Protein AF-A0A9Q4MVD1-F1 (afdb_monomer)

Secondary structure (DSSP, 8-state):
---SS---EEEEE-TTS-EEEEESHHHHHHHHHHHHHHHHT-SS--GGGHHHHHHHHHHHHHTTTS-HHHHHHHHHHTT-

Radius of gyration: 17.55 Å; Cα contacts (8 Å, |Δi|>4): 31; chains: 1; bounding box: 47×29×47 Å

Sequence (80 aa):
VDHGKHFYGETYVTDDGEIIVVSTNGIENAWSLFKRRLKGTYIRVSKKHLQKYVDEFVFRFNTRNFTDSQRFDLLLRNIA

Foldseek 3Di:
DDPDDDAAWDWDQDPVRDIDTDGCVVVVVLVVVLVVCCVPVDPDDDPVCPVVSVVVSVLCVVCVVPDPVVSVVVVVVVVD

pLDDT: mean 87.33, std 12.51, range [40.38, 96.81]

Structure (mmCIF, N/CA/C/O backbone):
data_AF-A0A9Q4MVD1-F1
#
_entry.id   AF-A0A9Q4MVD1-F1
#
loop_
_atom_site.group_PDB
_atom_site.id
_atom_site.type_symbol
_atom_site.label_atom_id
_atom_site.label_alt_id
_atom_site.label_comp_id
_atom_site.label_asym_id
_atom_site.label_entity_id
_atom_site.label_seq_id
_atom_site.pdbx_PDB_ins_code
_atom_site.Cartn_x
_atom_site.Cartn_y
_atom_site.Cartn_z
_atom_site.occupancy
_atom_site.B_iso_or_equiv
_atom_site.auth_seq_id
_atom_site.auth_comp_id
_atom_site.auth_asym_id
_atom_site.auth_atom_id
_atom_site.pdbx_PDB_model_num
ATOM 1 N N . VAL A 1 1 ? 26.143 -5.879 7.341 1.00 52.12 1 VAL A N 1
ATOM 2 C CA . VAL A 1 1 ? 25.227 -6.152 6.212 1.00 52.12 1 VAL A CA 1
ATOM 3 C C . VAL A 1 1 ? 25.194 -4.915 5.346 1.00 52.12 1 VAL A C 1
ATOM 5 O O . VAL A 1 1 ? 24.700 -3.882 5.786 1.00 52.12 1 VAL A O 1
ATOM 8 N N . ASP A 1 2 ? 25.865 -4.987 4.202 1.00 40.38 2 ASP A N 1
ATOM 9 C CA . AS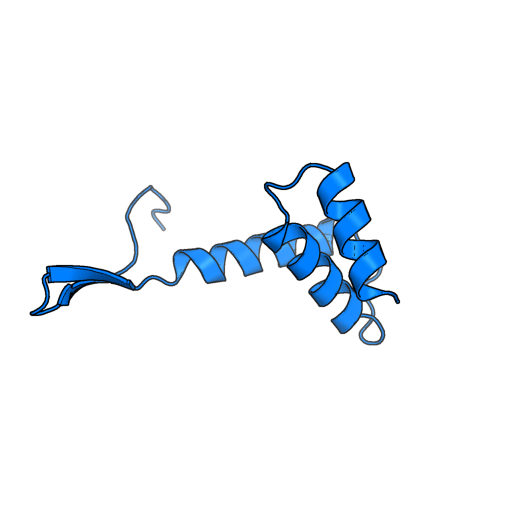P A 1 2 ? 25.835 -3.930 3.198 1.00 40.38 2 ASP A CA 1
ATOM 10 C C . ASP A 1 2 ? 24.420 -3.881 2.605 1.00 40.38 2 ASP A C 1
ATOM 12 O O . ASP A 1 2 ? 23.905 -4.903 2.162 1.00 40.38 2 ASP A O 1
ATOM 16 N N . HIS A 1 3 ? 23.758 -2.729 2.707 1.00 53.44 3 HIS A N 1
ATOM 17 C CA . HIS A 1 3 ? 22.416 -2.492 2.159 1.00 53.44 3 HIS A CA 1
ATOM 18 C C . HIS A 1 3 ? 22.484 -1.543 0.947 1.00 53.44 3 HIS A C 1
ATOM 20 O O . HIS A 1 3 ? 21.482 -0.939 0.556 1.00 53.44 3 HIS A O 1
ATOM 26 N N . GLY A 1 4 ? 23.681 -1.332 0.390 1.00 52.59 4 GLY A N 1
ATOM 27 C CA . GLY A 1 4 ? 23.918 -0.423 -0.717 1.00 52.59 4 GLY A CA 1
ATOM 28 C C . GLY A 1 4 ? 23.560 -1.043 -2.063 1.00 52.59 4 GLY A C 1
ATOM 29 O O . GLY A 1 4 ? 24.214 -1.975 -2.495 1.00 52.59 4 GLY A O 1
ATOM 30 N N . LYS A 1 5 ? 22.558 -0.467 -2.742 1.00 55.84 5 LYS A N 1
ATOM 31 C CA . LYS A 1 5 ? 22.439 -0.280 -4.211 1.00 55.84 5 LYS A CA 1
ATOM 32 C C . LYS A 1 5 ? 22.645 -1.460 -5.184 1.00 55.84 5 LYS A C 1
ATOM 34 O O . LYS A 1 5 ? 22.519 -1.231 -6.385 1.00 55.84 5 LYS A O 1
ATOM 39 N N . HIS A 1 6 ? 22.915 -2.679 -4.743 1.00 60.31 6 HIS A N 1
ATOM 40 C CA . HIS A 1 6 ? 23.087 -3.823 -5.630 1.00 60.31 6 HIS A CA 1
ATOM 41 C C . HIS A 1 6 ? 21.735 -4.495 -5.887 1.00 60.31 6 HIS A C 1
ATOM 43 O O . HIS A 1 6 ? 20.953 -4.739 -4.970 1.00 60.31 6 HIS A O 1
ATOM 49 N N . PHE A 1 7 ? 21.427 -4.732 -7.162 1.00 66.81 7 PHE A N 1
ATOM 50 C CA . PHE A 1 7 ? 20.248 -5.485 -7.567 1.00 66.81 7 PHE A CA 1
ATOM 51 C C . PHE A 1 7 ? 20.404 -6.937 -7.092 1.00 66.81 7 PHE A C 1
ATOM 53 O O . PHE A 1 7 ? 21.262 -7.661 -7.585 1.00 66.81 7 PHE A O 1
ATOM 60 N N . TYR A 1 8 ? 19.591 -7.345 -6.115 1.00 68.25 8 TYR A N 1
ATOM 61 C CA . TYR A 1 8 ? 19.489 -8.737 -5.676 1.00 68.25 8 TYR A CA 1
ATOM 62 C C . TYR A 1 8 ? 18.465 -9.468 -6.549 1.00 68.25 8 TYR A C 1
ATOM 64 O O . TYR A 1 8 ? 17.261 -9.436 -6.279 1.00 68.25 8 TYR A O 1
ATOM 72 N N . GLY A 1 9 ? 18.937 -10.066 -7.636 1.00 76.12 9 GLY A N 1
ATOM 73 C CA . GLY A 1 9 ? 18.110 -10.818 -8.568 1.00 76.12 9 GLY A CA 1
ATOM 74 C C . GLY A 1 9 ? 18.903 -11.325 -9.765 1.00 76.12 9 GLY A C 1
ATOM 75 O O . GLY A 1 9 ? 20.075 -10.997 -9.922 1.00 76.12 9 GLY A O 1
ATOM 76 N N . GLU A 1 10 ? 18.233 -12.094 -10.615 1.00 82.94 10 GLU A N 1
ATOM 77 C CA . GLU A 1 10 ? 18.789 -12.650 -11.850 1.00 82.94 10 GLU A CA 1
ATOM 78 C C . GLU A 1 10 ? 18.055 -12.053 -13.051 1.00 82.94 10 GLU A C 1
ATOM 80 O O . GLU A 1 10 ? 16.831 -11.879 -13.017 1.00 82.94 10 GLU A O 1
ATOM 85 N N . THR A 1 11 ? 18.800 -11.742 -14.110 1.00 87.12 11 THR A N 1
ATOM 86 C CA . THR A 1 11 ? 18.236 -11.271 -15.379 1.00 87.12 11 THR A CA 1
ATOM 87 C C . THR A 1 11 ? 18.463 -12.332 -16.441 1.00 87.12 11 THR A C 1
ATOM 89 O O . THR A 1 11 ? 19.603 -12.694 -16.722 1.00 87.12 11 THR A O 1
ATOM 92 N N . TYR A 1 12 ? 17.381 -12.798 -17.049 1.00 85.94 12 TYR A N 1
ATOM 93 C CA . TYR A 1 12 ? 17.396 -13.772 -18.131 1.00 85.94 12 TYR A CA 1
ATOM 94 C C . TYR A 1 12 ? 17.059 -13.076 -19.445 1.00 85.94 12 TYR A C 1
ATOM 96 O O . TYR A 1 12 ? 16.235 -12.161 -19.470 1.00 85.94 12 TYR A O 1
ATOM 104 N N . VAL A 1 13 ? 17.682 -13.525 -20.530 1.00 89.31 13 VAL A N 1
ATOM 105 C CA . VAL A 1 13 ? 17.288 -13.164 -21.894 1.00 89.31 13 VAL A CA 1
ATOM 106 C C . VAL A 1 13 ? 16.688 -14.417 -22.515 1.00 89.31 13 VAL A C 1
ATOM 108 O O . VAL A 1 13 ? 17.344 -15.458 -22.521 1.00 89.31 13 VAL A O 1
ATOM 111 N N . THR A 1 14 ? 15.432 -14.347 -22.949 1.00 87.50 14 THR A N 1
ATOM 112 C CA . THR A 1 14 ? 14.769 -15.463 -23.636 1.00 87.50 14 THR A CA 1
ATOM 113 C C . THR A 1 14 ? 15.284 -15.590 -25.066 1.00 87.50 14 THR A C 1
ATOM 115 O O . THR A 1 14 ? 15.843 -14.642 -25.620 1.00 87.50 14 THR A O 1
ATOM 118 N N . ASP A 1 15 ? 15.070 -16.751 -25.684 1.00 88.06 15 ASP A N 1
ATOM 119 C CA . ASP A 1 15 ? 15.444 -16.987 -27.086 1.00 88.06 15 ASP A CA 1
ATOM 120 C C . ASP A 1 15 ? 14.745 -16.003 -28.052 1.00 88.06 15 ASP A C 1
ATOM 122 O O . ASP A 1 15 ? 15.289 -15.670 -29.103 1.00 88.06 15 ASP A O 1
ATOM 126 N N . ASP A 1 16 ? 13.586 -15.466 -27.649 1.00 90.19 16 ASP A N 1
ATOM 127 C CA . ASP A 1 16 ? 12.816 -14.439 -28.365 1.00 90.19 16 ASP A CA 1
ATOM 128 C C . ASP A 1 16 ? 13.331 -12.999 -28.125 1.00 90.19 16 ASP A C 1
ATOM 130 O O . ASP A 1 16 ? 12.794 -12.034 -28.672 1.00 90.19 16 ASP A O 1
ATOM 134 N N . GLY A 1 17 ? 14.379 -12.830 -27.310 1.00 88.94 17 GLY A N 1
ATOM 135 C CA . GLY A 1 17 ? 14.987 -11.538 -26.982 1.00 88.94 17 GLY A CA 1
ATOM 136 C C . GLY A 1 17 ? 14.298 -10.763 -25.853 1.00 88.94 17 GLY A C 1
ATOM 137 O O . GLY A 1 17 ? 14.626 -9.595 -25.630 1.00 88.94 17 GLY A O 1
ATOM 138 N N . GLU A 1 18 ? 13.363 -11.375 -25.121 1.00 90.81 18 GLU A N 1
ATOM 139 C CA . GLU A 1 18 ? 12.717 -10.735 -23.972 1.00 90.81 18 GLU A CA 1
ATOM 140 C C . GLU A 1 18 ? 13.638 -10.743 -22.747 1.00 90.81 18 GLU A C 1
ATOM 142 O O . GLU A 1 18 ? 14.279 -11.744 -22.426 1.00 90.81 18 GLU A O 1
ATOM 147 N N . ILE A 1 19 ? 13.681 -9.622 -22.023 1.00 90.19 19 ILE A N 1
ATOM 148 C CA . ILE A 1 19 ? 14.461 -9.485 -20.789 1.00 90.19 19 ILE A CA 1
ATOM 149 C C . ILE A 1 19 ? 13.545 -9.743 -19.590 1.00 90.19 19 ILE A C 1
ATOM 151 O O . ILE A 1 19 ? 12.646 -8.950 -19.304 1.00 90.19 19 ILE A O 1
ATOM 155 N N . ILE A 1 20 ? 13.808 -10.819 -18.851 1.00 88.38 20 ILE A N 1
ATOM 156 C CA . ILE A 1 20 ? 13.074 -11.185 -17.637 1.00 88.38 20 ILE A CA 1
ATOM 157 C C . ILE A 1 20 ? 13.941 -10.881 -16.421 1.00 88.38 20 ILE A C 1
ATOM 159 O O . ILE A 1 20 ? 15.018 -11.445 -16.252 1.00 88.38 20 ILE A O 1
ATOM 163 N N . VAL A 1 21 ? 13.441 -10.020 -15.538 1.00 89.06 21 VAL A N 1
ATOM 164 C CA . VAL A 1 21 ? 14.113 -9.643 -14.292 1.00 89.06 21 VAL A CA 1
ATOM 165 C C . VAL A 1 21 ? 13.417 -10.332 -13.120 1.00 89.06 21 VAL A C 1
ATOM 167 O O . VAL A 1 21 ? 12.273 -10.014 -12.796 1.00 89.06 21 VAL A O 1
ATOM 170 N N . VAL A 1 22 ? 14.107 -11.257 -12.455 1.00 88.25 22 VAL A N 1
ATOM 171 C CA . VAL A 1 22 ? 13.589 -11.992 -11.294 1.00 88.25 22 VAL A CA 1
ATOM 172 C C . VAL A 1 22 ? 14.234 -11.438 -10.031 1.00 88.25 22 VAL A C 1
ATOM 174 O O . VAL A 1 22 ? 15.440 -11.552 -9.840 1.00 88.25 22 VAL A O 1
ATOM 177 N N . SER A 1 23 ? 13.441 -10.828 -9.146 1.00 88.19 23 SER A N 1
ATOM 178 C CA . SER A 1 23 ? 13.935 -10.329 -7.856 1.00 88.19 23 SER A CA 1
ATOM 179 C C . SER A 1 23 ? 12.858 -10.335 -6.773 1.00 88.19 23 SER A C 1
ATOM 181 O O . SER A 1 23 ? 11.665 -10.221 -7.061 1.00 88.19 23 SER A O 1
ATOM 183 N N . THR A 1 24 ? 13.281 -10.405 -5.508 1.00 89.75 24 THR A N 1
ATOM 184 C CA . THR A 1 24 ? 12.398 -10.285 -4.331 1.00 89.75 24 THR A CA 1
ATOM 185 C C . THR A 1 24 ? 12.225 -8.841 -3.855 1.00 89.75 24 THR A C 1
ATOM 187 O O . THR A 1 24 ? 11.371 -8.562 -3.012 1.00 89.75 24 THR A O 1
ATOM 190 N N . ASN A 1 25 ? 12.967 -7.894 -4.437 1.00 87.62 25 ASN A N 1
ATOM 191 C CA . ASN A 1 25 ? 12.988 -6.486 -4.029 1.00 87.62 25 ASN A CA 1
ATOM 192 C C . ASN A 1 25 ? 11.583 -5.864 -3.937 1.00 87.62 25 ASN A C 1
ATOM 194 O O . ASN A 1 25 ? 11.279 -5.128 -2.997 1.00 87.62 25 ASN A O 1
ATOM 198 N N . GLY A 1 26 ? 10.702 -6.177 -4.894 1.00 88.88 26 GLY A N 1
ATOM 199 C CA . GLY A 1 26 ? 9.332 -5.659 -4.912 1.00 88.88 26 GLY A CA 1
ATOM 200 C C . GLY A 1 26 ? 8.499 -6.135 -3.719 1.00 88.88 26 GLY A C 1
ATOM 201 O O . GLY A 1 26 ? 7.874 -5.324 -3.031 1.00 88.88 26 GLY A O 1
ATOM 202 N N . ILE A 1 27 ? 8.518 -7.442 -3.436 1.00 91.75 27 ILE A N 1
ATOM 203 C CA . ILE A 1 27 ? 7.720 -8.023 -2.350 1.00 91.75 27 ILE A CA 1
ATOM 204 C C . ILE A 1 27 ? 8.284 -7.653 -0.970 1.00 91.75 27 ILE A C 1
ATOM 206 O O . ILE A 1 27 ? 7.526 -7.345 -0.047 1.00 91.75 27 ILE A O 1
ATOM 210 N N . GLU A 1 28 ? 9.608 -7.582 -0.829 1.00 93.06 28 GLU A N 1
ATOM 211 C CA . GLU A 1 28 ? 10.271 -7.132 0.399 1.00 93.06 28 GLU A CA 1
ATOM 212 C C . GLU A 1 28 ? 9.968 -5.665 0.710 1.00 93.06 28 GLU A C 1
ATOM 214 O O . GLU A 1 28 ? 9.698 -5.309 1.866 1.00 93.06 28 GLU A O 1
ATOM 219 N N . ASN A 1 29 ? 9.955 -4.812 -0.318 1.00 92.38 29 ASN A N 1
ATOM 220 C CA . ASN A 1 29 ? 9.562 -3.416 -0.187 1.00 92.38 29 ASN A CA 1
ATOM 221 C C . ASN A 1 29 ? 8.110 -3.290 0.296 1.00 92.38 29 ASN A C 1
ATOM 223 O O . ASN A 1 29 ? 7.855 -2.588 1.280 1.00 92.38 29 ASN A O 1
ATOM 227 N N . ALA A 1 30 ? 7.180 -4.019 -0.331 1.00 94.75 30 ALA A N 1
ATOM 228 C CA . ALA A 1 30 ? 5.770 -4.004 0.045 1.00 94.75 30 ALA A CA 1
ATOM 229 C C . ALA A 1 30 ? 5.577 -4.386 1.525 1.00 94.75 30 ALA A C 1
ATOM 231 O O . ALA A 1 30 ? 4.983 -3.628 2.297 1.00 94.75 30 ALA A O 1
ATOM 232 N N . TRP A 1 31 ? 6.162 -5.502 1.972 1.00 94.50 31 TRP A N 1
ATOM 233 C CA . TRP A 1 31 ? 6.056 -5.931 3.371 1.00 94.50 31 TRP A CA 1
ATOM 234 C C . TRP A 1 31 ? 6.744 -4.988 4.355 1.00 94.50 31 TRP A C 1
ATOM 236 O O . TRP A 1 31 ? 6.269 -4.801 5.482 1.00 94.50 31 TRP A O 1
ATOM 246 N N . SER A 1 32 ? 7.857 -4.377 3.957 1.00 95.12 32 SER A N 1
ATOM 247 C CA . SER A 1 32 ? 8.551 -3.385 4.780 1.00 95.12 32 SER A CA 1
ATOM 248 C C . SER A 1 32 ? 7.680 -2.152 5.026 1.00 95.12 32 SER A C 1
ATOM 250 O O . SER A 1 32 ? 7.583 -1.685 6.166 1.00 95.12 32 SER A O 1
ATOM 252 N N . LEU A 1 33 ? 6.984 -1.664 3.995 1.00 95.12 33 LEU A N 1
ATOM 253 C CA . LEU A 1 33 ? 6.049 -0.546 4.115 1.00 95.12 33 LEU A CA 1
ATOM 254 C C . LEU A 1 33 ? 4.804 -0.915 4.926 1.00 95.12 33 LEU A C 1
ATOM 256 O O . LEU A 1 33 ? 4.411 -0.147 5.806 1.00 95.12 33 LEU A O 1
ATOM 260 N N . PHE A 1 34 ? 4.226 -2.099 4.705 1.00 95.38 34 PHE A N 1
ATOM 261 C CA . PHE A 1 34 ? 3.064 -2.563 5.465 1.00 95.38 34 PHE A CA 1
ATOM 262 C C . PHE A 1 34 ? 3.350 -2.622 6.970 1.00 95.38 34 PHE A C 1
ATOM 264 O O . PHE A 1 34 ? 2.609 -2.053 7.772 1.00 95.38 34 PHE A O 1
ATOM 271 N N . LYS A 1 35 ? 4.481 -3.223 7.368 1.00 93.31 35 LYS A N 1
ATOM 272 C CA . LYS A 1 35 ? 4.902 -3.294 8.779 1.00 93.31 35 LYS A CA 1
ATOM 273 C C . LYS A 1 35 ? 5.082 -1.910 9.403 1.00 93.31 35 LYS A C 1
ATOM 275 O O . LYS A 1 35 ? 4.688 -1.703 10.551 1.00 93.31 35 LYS A O 1
ATOM 280 N N . ARG A 1 36 ? 5.667 -0.955 8.669 1.00 94.44 36 ARG A N 1
ATOM 281 C CA . ARG A 1 36 ? 5.830 0.431 9.142 1.00 94.44 36 ARG A CA 1
ATOM 282 C C . ARG A 1 36 ? 4.476 1.100 9.358 1.00 94.44 36 ARG A C 1
ATOM 284 O O . ARG A 1 36 ? 4.284 1.785 10.357 1.00 94.44 36 ARG A O 1
ATOM 291 N N . ARG A 1 37 ? 3.528 0.851 8.460 1.00 92.06 37 ARG A N 1
ATOM 292 C CA . ARG A 1 37 ? 2.180 1.406 8.541 1.00 92.06 37 ARG A CA 1
ATOM 293 C C . ARG A 1 37 ? 1.363 0.825 9.685 1.00 92.06 37 ARG A C 1
ATOM 295 O O . ARG A 1 37 ? 0.724 1.582 10.408 1.00 92.06 37 ARG A O 1
ATOM 302 N N . LEU A 1 38 ? 1.464 -0.487 9.907 1.00 92.00 38 LEU A N 1
ATOM 303 C CA . LEU A 1 38 ? 0.873 -1.150 11.069 1.00 92.00 38 LEU A CA 1
ATOM 304 C C . LEU A 1 38 ? 1.333 -0.527 12.388 1.00 92.00 38 LEU A C 1
ATOM 306 O O . LEU A 1 38 ? 0.512 -0.310 13.270 1.00 92.00 38 LEU A O 1
ATOM 310 N N . LYS A 1 39 ? 2.627 -0.209 12.499 1.00 90.81 39 LYS A N 1
ATOM 311 C CA . LYS A 1 39 ? 3.206 0.406 13.701 1.00 90.81 39 LYS A CA 1
ATOM 312 C C . LYS A 1 39 ? 2.914 1.904 13.835 1.00 90.81 39 LYS A C 1
ATOM 314 O O . LYS A 1 39 ? 2.850 2.393 14.953 1.00 90.81 39 LYS A O 1
ATOM 319 N N . GLY A 1 40 ? 2.806 2.631 12.721 1.00 90.12 40 GLY A N 1
ATOM 320 C CA . GLY A 1 40 ? 2.700 4.094 12.727 1.00 90.12 40 GLY A CA 1
ATOM 321 C C . GLY A 1 40 ? 1.273 4.639 12.671 1.00 90.12 40 GLY A C 1
ATOM 322 O O . GLY A 1 40 ? 0.970 5.625 13.329 1.00 90.12 40 GLY A O 1
ATOM 323 N N . THR A 1 41 ? 0.392 4.029 11.876 1.00 89.88 41 THR A N 1
ATOM 324 C CA . THR A 1 41 ? -0.964 4.553 11.631 1.00 89.88 41 THR A CA 1
ATOM 325 C C . THR A 1 41 ? -1.997 3.986 12.602 1.00 89.88 41 THR A C 1
ATOM 327 O O . THR A 1 41 ? -2.942 4.682 12.965 1.00 89.88 41 THR A O 1
ATOM 330 N N . TYR A 1 42 ? -1.845 2.731 13.029 1.00 89.56 42 TYR A N 1
ATOM 331 C CA . TYR A 1 42 ? -2.848 2.051 13.846 1.00 89.56 42 TYR A CA 1
ATOM 332 C C . TYR A 1 42 ? -2.379 1.920 15.296 1.00 89.56 42 TYR A C 1
ATOM 334 O O . TYR A 1 42 ? -1.348 1.318 15.570 1.00 89.56 42 TYR A O 1
ATOM 342 N N . ILE A 1 43 ? -3.175 2.435 16.236 1.00 86.62 43 ILE A N 1
ATOM 343 C CA . ILE A 1 43 ? -2.869 2.375 17.678 1.00 86.62 43 ILE A CA 1
ATOM 344 C C . ILE A 1 43 ? -3.131 0.970 18.245 1.00 86.62 43 ILE A C 1
ATOM 346 O O . ILE A 1 43 ? -2.377 0.473 19.077 1.00 86.62 43 ILE A O 1
ATOM 350 N N . ARG A 1 44 ? -4.200 0.301 17.788 1.00 87.69 44 ARG A N 1
ATOM 351 C CA . ARG A 1 44 ? -4.567 -1.053 18.226 1.00 87.69 44 ARG A CA 1
ATOM 352 C C . ARG A 1 44 ? -4.975 -1.912 17.037 1.00 87.69 44 ARG A C 1
ATOM 354 O O . ARG A 1 44 ? -6.071 -1.774 16.498 1.00 87.69 44 ARG A O 1
ATOM 361 N N . VAL A 1 45 ? -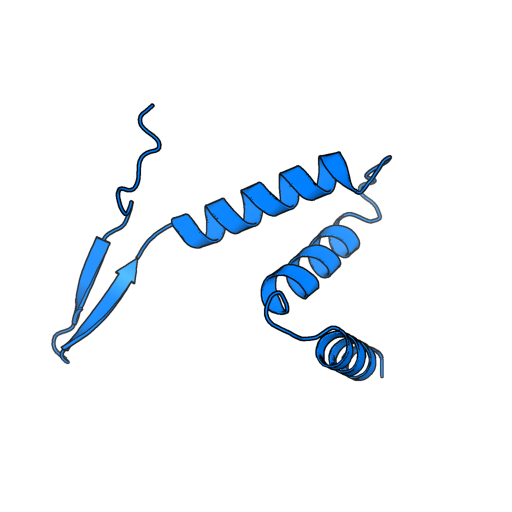4.096 -2.833 16.660 1.00 88.00 45 VAL A N 1
ATOM 362 C CA . VAL A 1 45 ? -4.359 -3.829 15.617 1.00 88.00 45 VAL A CA 1
ATOM 363 C C . VAL A 1 45 ? -5.078 -5.018 16.252 1.00 88.00 45 VAL A C 1
ATOM 365 O O . VAL A 1 45 ? -4.645 -5.555 17.270 1.00 88.00 45 VAL A O 1
ATOM 368 N N . SER A 1 46 ? -6.193 -5.437 15.660 1.00 91.44 46 SER A N 1
ATOM 369 C CA . SER A 1 46 ? -6.968 -6.598 16.116 1.00 91.44 46 SER A CA 1
ATOM 370 C C . SER A 1 46 ? -7.107 -7.620 14.995 1.00 91.44 46 SER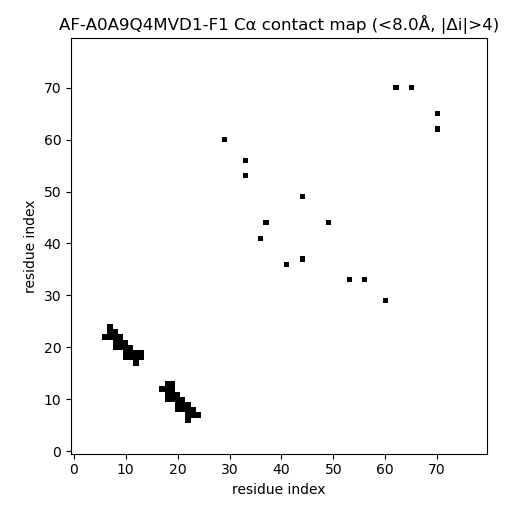 A C 1
ATOM 372 O O . SER A 1 46 ? -7.252 -7.244 13.832 1.00 91.44 46 SER A O 1
ATOM 374 N N . LYS A 1 47 ? -7.122 -8.914 15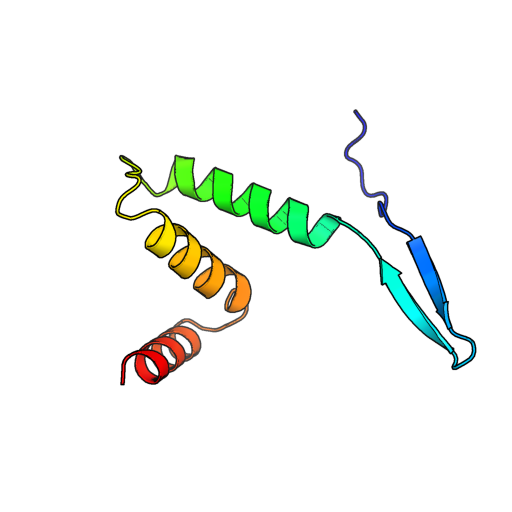.343 1.00 91.94 47 LYS A N 1
ATOM 375 C CA . LYS A 1 47 ? -7.277 -10.006 14.364 1.00 91.94 47 LYS A CA 1
ATOM 376 C C . LYS A 1 47 ? -8.550 -9.858 13.521 1.00 91.94 47 LYS A C 1
ATOM 378 O O . LYS A 1 47 ? -8.508 -10.094 12.322 1.00 91.94 47 LYS A O 1
ATOM 383 N N . LYS A 1 48 ? -9.647 -9.378 14.125 1.00 94.50 48 LYS A N 1
ATOM 384 C CA . LYS A 1 48 ? -10.939 -9.139 13.452 1.00 94.50 48 LYS A CA 1
ATOM 385 C C . LYS A 1 48 ? -10.832 -8.215 12.231 1.00 94.50 48 LYS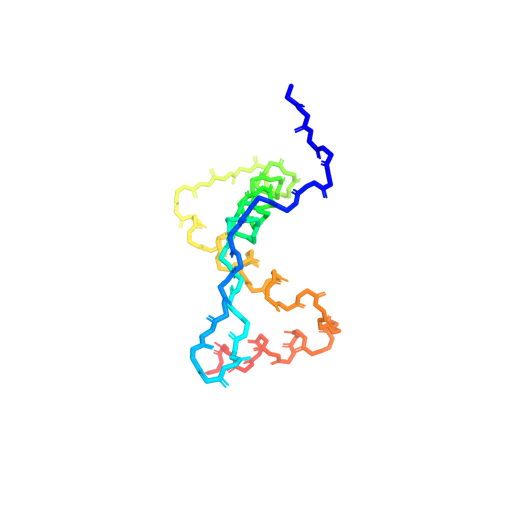 A C 1
ATOM 387 O O . LYS A 1 48 ? -11.611 -8.353 11.297 1.00 94.50 48 LYS A O 1
ATOM 392 N N . HIS A 1 49 ? -9.898 -7.268 12.243 1.00 92.69 49 HIS A N 1
ATOM 393 C CA . HIS A 1 49 ? -9.758 -6.262 11.188 1.00 92.69 49 HIS A CA 1
ATOM 394 C C . HIS A 1 49 ? -8.516 -6.473 10.320 1.00 92.69 49 HIS A C 1
ATOM 396 O O . HIS A 1 49 ? -8.228 -5.629 9.477 1.00 92.69 49 HIS A O 1
ATOM 402 N N . LEU A 1 50 ? -7.793 -7.585 10.499 1.00 93.00 50 LEU A N 1
ATOM 403 C CA . LEU A 1 50 ? -6.516 -7.805 9.824 1.00 93.00 50 LEU A CA 1
ATOM 404 C C . LEU A 1 50 ? -6.653 -7.745 8.300 1.00 93.00 50 LEU A C 1
ATOM 406 O O . LEU A 1 50 ? -5.866 -7.055 7.659 1.00 93.00 50 LEU A O 1
ATOM 410 N N . GLN A 1 51 ? -7.697 -8.373 7.752 1.00 94.44 51 GLN A N 1
ATOM 411 C CA . GLN A 1 51 ? -7.982 -8.327 6.318 1.00 94.44 51 GLN A CA 1
ATOM 412 C C . GLN A 1 51 ? -8.203 -6.889 5.834 1.00 94.44 51 GLN A C 1
ATOM 414 O O . GLN A 1 51 ? -7.542 -6.454 4.903 1.00 94.44 51 GLN A O 1
ATOM 419 N N . LYS A 1 52 ? -9.011 -6.097 6.552 1.00 92.94 52 LYS A N 1
ATOM 420 C CA . LYS A 1 52 ? -9.271 -4.691 6.201 1.00 92.94 52 LYS A CA 1
ATOM 421 C C . LYS A 1 52 ? -8.000 -3.836 6.186 1.00 92.94 52 LYS A C 1
ATOM 423 O O . LYS A 1 52 ? -7.890 -2.933 5.365 1.00 92.94 52 LYS A O 1
ATOM 428 N N . TYR A 1 53 ? -7.046 -4.096 7.084 1.00 94.12 53 TYR A N 1
ATOM 429 C CA . TYR A 1 53 ? -5.758 -3.390 7.075 1.00 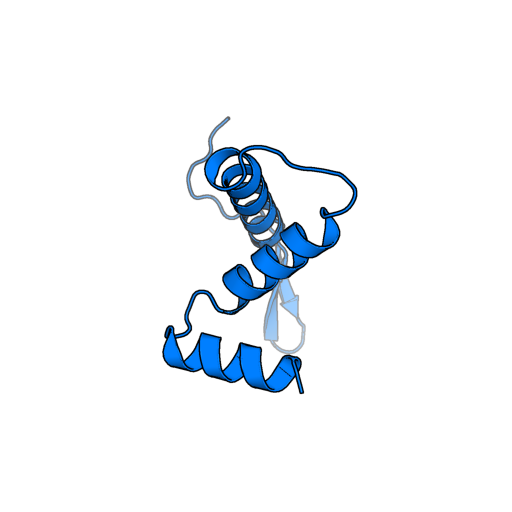94.12 53 TYR A CA 1
ATOM 430 C C . TYR A 1 53 ? -4.902 -3.768 5.864 1.00 94.12 53 TYR A C 1
ATOM 432 O O . TYR A 1 53 ? -4.218 -2.910 5.310 1.00 94.12 53 TYR A O 1
ATOM 440 N N . VAL A 1 54 ? -4.934 -5.039 5.454 1.00 94.31 54 VAL A N 1
ATOM 441 C CA . VAL A 1 54 ? -4.238 -5.503 4.249 1.00 94.31 54 VAL A CA 1
ATOM 442 C C . VAL A 1 54 ? -4.892 -4.913 3.001 1.00 94.31 54 VAL A C 1
ATOM 444 O O . VAL A 1 54 ? -4.182 -4.342 2.181 1.00 94.31 54 VAL A O 1
ATOM 447 N N . ASP A 1 55 ? -6.219 -4.964 2.889 1.00 94.25 55 ASP A N 1
ATOM 448 C CA . ASP A 1 55 ? -6.959 -4.434 1.737 1.00 94.25 55 ASP A CA 1
ATOM 449 C C . ASP A 1 55 ? -6.699 -2.933 1.551 1.00 94.25 55 ASP A C 1
ATOM 451 O O . ASP A 1 55 ? -6.399 -2.468 0.452 1.00 94.25 55 ASP A O 1
ATOM 455 N N . 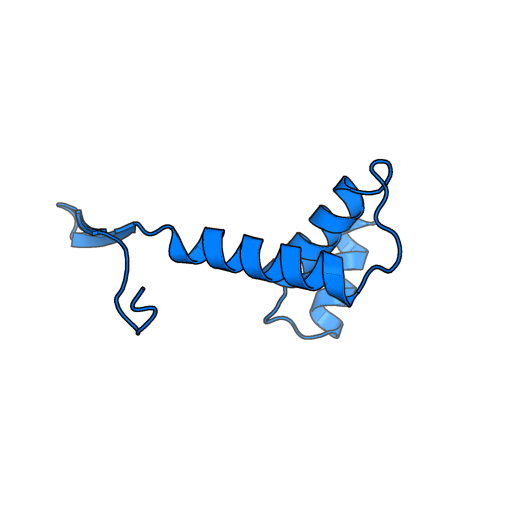GLU A 1 56 ? -6.729 -2.169 2.646 1.00 93.25 56 GLU A N 1
ATOM 456 C CA . GLU A 1 56 ? -6.429 -0.736 2.642 1.00 93.25 56 GLU A CA 1
ATOM 457 C C . GLU A 1 56 ? -4.980 -0.445 2.223 1.00 93.25 56 GLU A C 1
ATOM 459 O O . GLU A 1 56 ? -4.724 0.491 1.453 1.00 93.25 56 GLU A O 1
ATOM 464 N N . PHE A 1 57 ? -4.031 -1.259 2.694 1.00 95.06 57 PHE A N 1
ATOM 465 C CA . PHE A 1 57 ? -2.632 -1.156 2.300 1.00 95.06 57 PHE A CA 1
ATOM 466 C C . PHE A 1 57 ? -2.447 -1.457 0.813 1.00 95.06 57 PHE A C 1
ATOM 468 O O . PHE A 1 57 ? -1.812 -0.662 0.121 1.00 95.06 57 PHE A O 1
ATOM 475 N N . VAL A 1 58 ? -3.016 -2.558 0.319 1.00 95.00 58 VAL A N 1
ATOM 476 C CA . VAL A 1 58 ? -2.928 -2.978 -1.086 1.00 95.00 58 VAL A CA 1
ATOM 477 C C . VAL A 1 58 ? -3.537 -1.914 -1.991 1.00 95.00 58 VAL A C 1
ATOM 479 O O . VAL A 1 58 ? -2.899 -1.493 -2.957 1.00 95.00 58 VAL A O 1
ATOM 482 N N . PHE A 1 59 ? -4.721 -1.406 -1.640 1.00 94.56 59 PHE A N 1
ATOM 483 C CA . PHE A 1 59 ? -5.386 -0.344 -2.386 1.00 94.56 59 PHE A CA 1
ATOM 484 C C . PHE A 1 59 ? -4.492 0.890 -2.525 1.00 94.56 59 PHE A C 1
ATOM 486 O O . PHE A 1 59 ? -4.281 1.389 -3.631 1.00 94.56 59 PHE A O 1
ATOM 493 N N . ARG A 1 60 ? -3.894 1.366 -1.428 1.00 92.81 60 ARG A N 1
ATOM 494 C CA . ARG A 1 60 ? -3.006 2.538 -1.469 1.00 92.81 60 ARG A CA 1
ATOM 495 C C . ARG A 1 60 ? -1.666 2.264 -2.137 1.00 92.81 60 ARG A C 1
ATOM 497 O O . ARG A 1 60 ? -1.169 3.139 -2.835 1.00 92.81 60 ARG A O 1
ATOM 504 N N . PHE A 1 61 ? -1.082 1.085 -1.945 1.00 94.81 61 PHE A N 1
ATOM 505 C CA . PHE A 1 61 ? 0.198 0.724 -2.553 1.00 94.81 61 PHE A CA 1
ATOM 506 C C . PHE A 1 61 ? 0.084 0.640 -4.080 1.00 94.81 61 PHE A C 1
ATOM 508 O O . PHE A 1 61 ? 0.945 1.162 -4.793 1.00 94.81 61 PHE A O 1
ATOM 515 N N . ASN A 1 62 ? -1.006 0.056 -4.581 1.00 94.69 62 ASN A N 1
ATOM 516 C CA . ASN A 1 62 ? -1.265 -0.075 -6.014 1.00 94.69 62 ASN A CA 1
ATOM 517 C C . ASN A 1 62 ? -1.710 1.246 -6.656 1.00 94.69 62 ASN A C 1
ATOM 519 O O . ASN A 1 62 ? -1.372 1.510 -7.805 1.00 94.69 62 ASN A O 1
ATOM 523 N N . THR A 1 63 ? -2.385 2.123 -5.908 1.00 95.81 63 THR A N 1
ATOM 524 C CA . THR A 1 63 ? -2.824 3.451 -6.387 1.00 95.81 63 THR A CA 1
ATOM 525 C C . THR A 1 63 ? -1.887 4.588 -5.963 1.00 95.81 63 THR A C 1
ATOM 527 O O . THR A 1 63 ? -2.278 5.757 -5.952 1.00 95.81 63 THR A O 1
ATOM 530 N N . ARG A 1 64 ? -0.636 4.288 -5.588 1.00 93.94 64 ARG A N 1
ATOM 531 C CA . ARG A 1 64 ? 0.309 5.286 -5.041 1.00 93.94 64 ARG A CA 1
ATOM 532 C C . ARG A 1 64 ? 0.646 6.424 -6.008 1.00 93.94 64 ARG A C 1
ATOM 534 O O . ARG A 1 64 ? 0.964 7.517 -5.563 1.00 93.94 64 ARG A O 1
ATOM 541 N N . ASN A 1 65 ? 0.539 6.164 -7.309 1.00 96.12 65 ASN A N 1
ATOM 542 C CA . ASN A 1 65 ? 0.800 7.140 -8.368 1.00 96.12 65 ASN A CA 1
ATOM 543 C C . ASN A 1 65 ? -0.474 7.861 -8.840 1.00 96.12 65 ASN A C 1
ATOM 545 O O . ASN A 1 65 ? -0.410 8.661 -9.767 1.00 96.12 65 ASN A O 1
ATOM 549 N N . PHE A 1 66 ? -1.635 7.545 -8.260 1.00 96.81 66 PHE A N 1
ATOM 550 C CA . PHE A 1 66 ? -2.905 8.152 -8.650 1.00 96.81 66 PHE A CA 1
ATOM 551 C C . PHE A 1 66 ? -3.100 9.462 -7.897 1.00 96.81 66 PHE A C 1
ATOM 553 O O . PHE A 1 66 ? -2.699 9.588 -6.734 1.00 96.81 66 PHE A O 1
ATOM 560 N N . THR A 1 67 ? -3.786 10.407 -8.536 1.00 96.62 67 THR A N 1
ATOM 561 C CA . THR A 1 67 ? -4.304 11.584 -7.838 1.00 96.62 67 THR A CA 1
ATOM 562 C C . THR A 1 67 ? -5.408 11.173 -6.866 1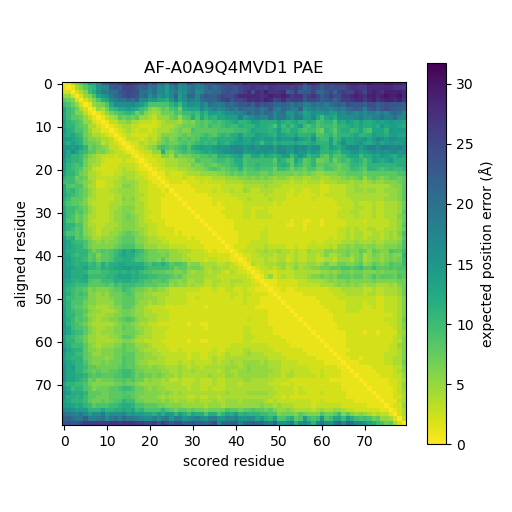.00 96.62 67 THR A C 1
ATOM 564 O O . THR A 1 67 ? -6.045 10.124 -7.018 1.00 96.62 67 THR A O 1
ATOM 567 N N . ASP A 1 68 ? -5.679 12.006 -5.864 1.00 93.88 68 ASP A N 1
ATOM 568 C CA . ASP A 1 68 ? -6.726 11.697 -4.888 1.00 93.88 68 ASP A CA 1
ATOM 569 C C . ASP A 1 68 ? -8.116 11.613 -5.534 1.00 93.88 68 ASP A C 1
ATOM 571 O O . ASP A 1 68 ? -8.913 10.763 -5.144 1.00 93.88 68 ASP A O 1
ATOM 575 N N . SER A 1 69 ? -8.377 12.402 -6.585 1.00 95.81 69 SER A N 1
ATOM 576 C CA . SER A 1 69 ? -9.618 12.314 -7.367 1.00 95.81 69 SER A CA 1
ATOM 577 C C . SER A 1 69 ? -9.757 10.961 -8.075 1.00 95.81 69 SER A C 1
ATOM 579 O O . SER A 1 69 ? -10.801 10.323 -7.966 1.00 95.81 69 SER A O 1
ATOM 581 N N . GLN A 1 70 ? -8.691 10.468 -8.718 1.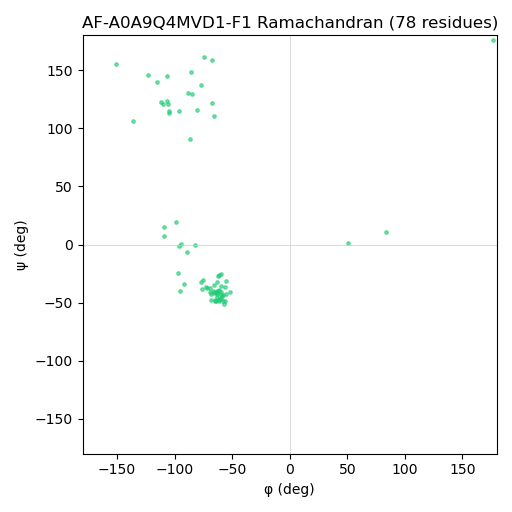00 96.19 70 GLN A N 1
ATOM 582 C CA . GLN A 1 70 ? -8.690 9.147 -9.362 1.00 96.19 70 GLN A CA 1
ATOM 583 C C . GLN A 1 70 ? -8.879 8.017 -8.347 1.00 96.19 70 GLN A C 1
ATOM 585 O O . GLN A 1 70 ? -9.611 7.061 -8.599 1.00 96.19 70 GLN A O 1
ATOM 590 N N . ARG A 1 71 ? -8.220 8.115 -7.186 1.00 94.56 71 ARG A N 1
ATOM 591 C CA . ARG A 1 71 ? -8.343 7.111 -6.125 1.00 94.56 71 ARG A CA 1
ATOM 592 C C . ARG A 1 71 ? -9.751 7.102 -5.527 1.00 94.56 71 ARG A C 1
ATOM 594 O O . ARG A 1 71 ? -10.276 6.029 -5.247 1.00 94.56 71 ARG A O 1
ATOM 601 N N . PHE A 1 72 ? -10.354 8.273 -5.341 1.00 93.12 72 PHE A N 1
ATOM 602 C CA . PHE A 1 72 ? -11.721 8.399 -4.845 1.00 93.12 72 PHE A CA 1
ATOM 603 C C . PHE A 1 72 ? -12.737 7.804 -5.824 1.00 93.12 72 PHE A C 1
ATOM 605 O O . PHE A 1 72 ? -13.557 6.984 -5.420 1.00 93.12 72 PHE A O 1
ATOM 612 N N . ASP A 1 73 ? -12.630 8.134 -7.111 1.00 95.19 73 ASP A N 1
ATOM 613 C CA . ASP A 1 73 ? -13.494 7.569 -8.150 1.00 95.19 73 ASP A CA 1
ATOM 614 C C . ASP A 1 73 ? -13.368 6.036 -8.228 1.00 95.19 73 ASP A C 1
ATOM 616 O O . ASP A 1 73 ? -14.369 5.319 -8.238 1.00 95.19 73 ASP A O 1
ATOM 620 N N . LEU A 1 74 ? -12.141 5.506 -8.165 1.00 94.06 74 LEU A N 1
ATOM 621 C CA . LEU A 1 74 ? -11.903 4.061 -8.135 1.00 94.06 74 LEU A CA 1
ATOM 622 C C . LEU A 1 74 ? -12.535 3.381 -6.910 1.00 94.06 74 LEU A C 1
ATOM 624 O O . LEU A 1 74 ? -13.054 2.271 -7.030 1.00 94.06 74 LEU A O 1
ATOM 628 N N . LEU A 1 75 ? -12.488 4.023 -5.740 1.00 91.62 75 LEU A N 1
ATOM 629 C CA . LEU A 1 75 ? -13.121 3.504 -4.528 1.00 91.62 75 LEU A CA 1
ATOM 630 C C . LEU A 1 75 ? -14.638 3.384 -4.721 1.00 91.62 75 LEU A C 1
ATOM 632 O O . LEU A 1 75 ? -15.205 2.338 -4.421 1.00 91.62 75 LEU A O 1
ATOM 636 N N . LEU A 1 76 ? -15.280 4.428 -5.255 1.00 93.25 76 LEU A N 1
ATOM 637 C CA . LEU A 1 76 ? -16.728 4.447 -5.477 1.00 93.25 76 LEU A CA 1
ATOM 638 C C . LEU A 1 76 ? -17.181 3.352 -6.447 1.00 93.25 76 LEU A C 1
ATOM 640 O O . LEU A 1 76 ? -18.182 2.690 -6.191 1.00 93.25 76 LEU A O 1
ATOM 644 N N . ARG A 1 77 ? -16.412 3.103 -7.513 1.00 91.69 77 ARG A N 1
ATOM 645 C CA . ARG A 1 77 ? -16.714 2.043 -8.491 1.00 91.69 77 ARG A CA 1
ATOM 646 C C . ARG A 1 77 ? -16.711 0.631 -7.907 1.00 91.69 77 ARG A C 1
ATOM 648 O O . ARG A 1 77 ? -17.366 -0.233 -8.465 1.00 91.69 77 ARG A O 1
ATOM 655 N N . ASN A 1 78 ? -15.959 0.385 -6.835 1.00 81.19 78 ASN A N 1
ATOM 656 C CA . ASN A 1 78 ? -15.856 -0.937 -6.204 1.00 81.19 78 ASN A CA 1
ATOM 657 C C . ASN A 1 78 ? -16.803 -1.109 -4.999 1.00 81.19 78 ASN A C 1
ATOM 659 O O . ASN A 1 78 ? -16.782 -2.158 -4.358 1.00 81.19 78 ASN A O 1
ATOM 663 N N . ILE A 1 79 ? -17.578 -0.076 -4.648 1.00 73.12 79 ILE A N 1
ATOM 664 C CA . ILE A 1 79 ? -18.578 -0.109 -3.566 1.00 73.12 79 ILE A CA 1
ATOM 665 C C . ILE A 1 79 ? -19.993 -0.382 -4.109 1.00 73.12 79 ILE A C 1
ATOM 667 O O . ILE A 1 79 ? -20.834 -0.864 -3.348 1.00 73.12 79 ILE A O 1
ATOM 671 N N . ALA A 1 80 ? -20.249 -0.065 -5.383 1.00 46.09 80 ALA A N 1
ATOM 672 C CA . ALA A 1 80 ? -21.525 -0.291 -6.067 1.00 46.09 80 ALA A CA 1
ATOM 673 C C . ALA A 1 80 ? -21.675 -1.730 -6.581 1.00 46.09 80 ALA A C 1
ATOM 675 O O . ALA A 1 80 ? -20.669 -2.286 -7.076 1.00 46.09 80 ALA A O 1
#

Nearest PDB structures (foldseek):
  7am2-assembly1_Aa  TM=2.908E-01  e=1.203E+00  Leishmania tarentolae
  7aoi-assembly1_Af  TM=3.337E-01  e=3.937E+00  Trypanosoma brucei
  6c16-assembly1_A  TM=2.827E-01  e=2.324E+00  Homo sapiens
  9b3q-assembly1_E  TM=2.834E-01  e=2.482E+00  Homo sapiens
  6hix-assembly1_Af  TM=2.774E-01  e=4.491E+00  Trypanosoma brucei brucei

InterPro domains:
  IPR024445 ISXO2-like transposase domain [PF12762] (22-62)

Mean predicted aligned error: 7.06 Å

Organism: Parabacteroides distasonis (NCBI:txid823)

Solvent-accessible surface area (backbone atoms only — not comparable to full-atom values): 5114 Å² total; per-residue (Å²): 133,90,84,71,92,66,83,68,60,52,77,47,73,45,99,88,68,49,79,46,77,49,58,57,61,66,62,53,49,51,53,54,52,50,56,52,43,55,70,69,75,45,93,76,89,51,82,94,48,45,65,60,56,49,53,54,48,50,54,49,64,76,45,64,88,50,52,71,68,58,50,50,54,55,52,54,65,73,73,108